Protein AF-A0A3S4W1D0-F1 (afdb_monomer)

Organism: NCBI:txid758

Sequence (73 aa):
MLKESLIANNSIKLNQTASDWKAAIKIGTDLLEASGAIEPRYYDTIISNIEKWGLTLFLHQVLPCLMPVRRKG

Mean predicted aligned error: 9.97 Å

InterPro domains:
  IPR002178 PTS EIIA type-2 domain [PF00359] (6-55)
  IPR016152 Phosphotransferase/anion transporter [G3DSA:3.40.930.10] (1-63)
  IPR016152 Phosphotransferase/anion transporter [SSF55804] (4-59)

Foldseek 3Di:
DVVVVCVVLQQDDPPDDAPDPLRVLCVNVVSCVVSVNDDPCVSVVVVVCCVVPNPVVCCVPVPPPPDDPPPDD

pLDDT: mean 78.14, std 18.19, range [41.94, 96.19]

Secondary structure (DSSP, 8-state):
-HHHHHHHTT----S---SSHHHHHHHHHHHHHHTTSS-TTHHHHHHHHHHHH-HHHHHHHH-TTS-------

Radius of gyration: 14.89 Å; Cα contacts (8 Å, |Δi|>4): 33; chains: 1; bounding box: 44×23×36 Å

Structure (mmCIF, N/CA/C/O backbone):
data_AF-A0A3S4W1D0-F1
#
_entry.id   AF-A0A3S4W1D0-F1
#
loop_
_atom_site.group_PDB
_atom_site.id
_atom_site.type_symbol
_atom_site.label_atom_id
_atom_site.label_alt_id
_atom_site.label_comp_id
_atom_site.label_asym_id
_atom_site.label_entity_id
_atom_site.label_seq_id
_atom_site.pdbx_PDB_ins_code
_atom_site.Cartn_x
_atom_site.Cartn_y
_atom_site.Cartn_z
_atom_site.occupa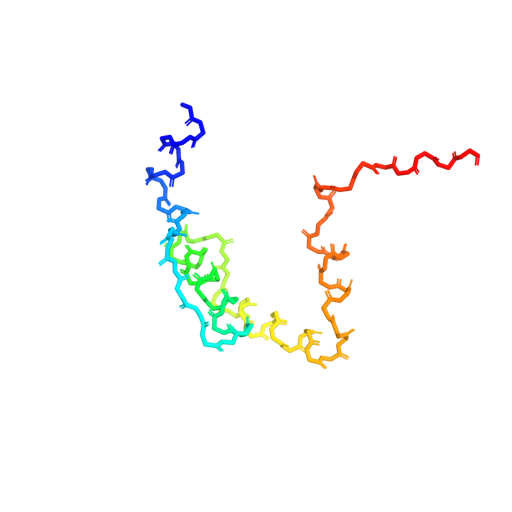ncy
_atom_site.B_iso_or_equiv
_atom_site.auth_seq_id
_atom_site.auth_comp_id
_atom_site.auth_asym_id
_atom_site.auth_atom_id
_atom_site.pdbx_PDB_model_num
ATOM 1 N N . MET A 1 1 ? -2.920 -0.763 25.705 1.00 70.69 1 MET A N 1
ATOM 2 C CA . MET A 1 1 ? -1.894 -1.685 25.172 1.00 70.69 1 MET A CA 1
ATOM 3 C C . MET A 1 1 ? -1.781 -1.531 23.661 1.00 70.69 1 MET A C 1
ATOM 5 O O . MET A 1 1 ? -2.653 -0.944 23.030 1.00 70.69 1 MET A O 1
ATOM 9 N N . LEU A 1 2 ? -0.702 -2.059 23.074 1.00 77.50 2 LEU A N 1
ATOM 10 C CA . LEU A 1 2 ? -0.429 -1.998 21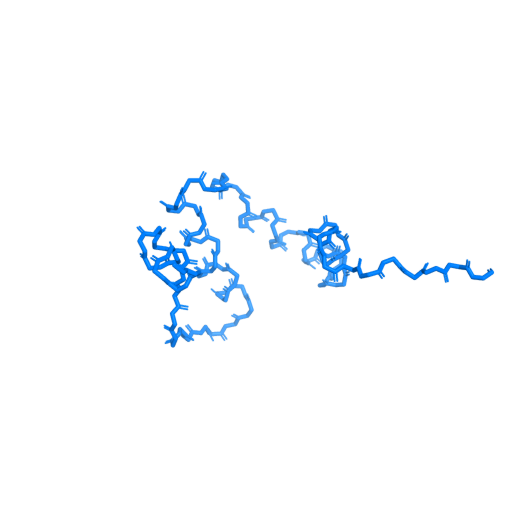.634 1.00 77.50 2 LEU A CA 1
ATOM 11 C C . LEU A 1 2 ? -1.592 -2.554 20.794 1.00 77.50 2 LEU A C 1
ATOM 13 O O . LEU A 1 2 ? -2.019 -1.901 19.850 1.00 77.50 2 LEU A O 1
ATOM 17 N N . LYS A 1 3 ? -2.164 -3.702 21.182 1.00 80.88 3 LYS A N 1
ATOM 18 C CA . LYS A 1 3 ? -3.300 -4.323 20.484 1.00 80.88 3 LYS A CA 1
ATOM 19 C C . LYS A 1 3 ? -4.503 -3.382 20.357 1.00 80.88 3 LYS A C 1
ATOM 21 O O . LYS A 1 3 ? -5.018 -3.224 19.256 1.00 80.88 3 LYS A O 1
ATOM 26 N N . GLU A 1 4 ? -4.939 -2.749 21.448 1.00 84.94 4 GLU A N 1
ATOM 27 C CA . GLU A 1 4 ? -6.084 -1.828 21.391 1.00 84.94 4 GLU A CA 1
ATOM 28 C C . GLU A 1 4 ? -5.783 -0.594 20.536 1.00 84.94 4 GLU A C 1
ATOM 30 O O . GLU A 1 4 ? -6.653 -0.156 19.794 1.00 84.94 4 GLU A O 1
ATOM 35 N N . SER A 1 5 ? -4.552 -0.070 20.581 1.00 79.25 5 SER A N 1
ATOM 36 C CA . SER A 1 5 ? -4.137 1.057 19.732 1.00 79.25 5 SER A CA 1
ATOM 37 C C . SER A 1 5 ? -4.186 0.699 18.243 1.00 79.25 5 SER A C 1
ATOM 39 O O . SER A 1 5 ? -4.658 1.483 17.424 1.00 79.25 5 SER A O 1
ATOM 41 N N . LEU A 1 6 ? -3.754 -0.510 17.885 1.00 78.50 6 LEU A N 1
ATOM 42 C CA . LEU A 1 6 ? -3.766 -0.982 16.500 1.00 78.50 6 LEU A CA 1
ATOM 43 C C . LEU A 1 6 ? -5.191 -1.184 15.970 1.00 78.50 6 LEU A C 1
ATOM 45 O O . LEU A 1 6 ? -5.478 -0.870 14.817 1.00 78.50 6 LEU A O 1
ATOM 49 N N . ILE A 1 7 ? -6.092 -1.672 16.828 1.00 78.94 7 ILE A N 1
ATOM 50 C CA . ILE A 1 7 ? -7.512 -1.830 16.498 1.00 78.94 7 ILE A CA 1
ATOM 51 C C . ILE A 1 7 ? -8.190 -0.460 16.384 1.00 78.94 7 ILE A C 1
ATOM 53 O O . ILE A 1 7 ? -8.858 -0.201 15.391 1.00 78.94 7 ILE A O 1
ATOM 57 N N . ALA A 1 8 ? -7.994 0.434 17.357 1.00 79.50 8 ALA A N 1
ATOM 58 C CA . ALA A 1 8 ? -8.647 1.745 17.392 1.00 79.50 8 ALA A CA 1
ATOM 59 C C . ALA A 1 8 ? -8.259 2.648 16.211 1.00 79.50 8 ALA A C 1
ATOM 61 O O . ALA A 1 8 ? -9.065 3.461 15.773 1.00 79.50 8 ALA A O 1
ATOM 62 N N . ASN A 1 9 ? -7.041 2.490 15.686 1.00 77.31 9 ASN A N 1
ATOM 63 C CA . ASN A 1 9 ? -6.539 3.277 14.560 1.00 77.31 9 ASN A CA 1
ATOM 64 C C . ASN A 1 9 ? -6.707 2.579 13.202 1.00 77.31 9 ASN A C 1
ATOM 66 O O . ASN A 1 9 ? -6.153 3.056 12.214 1.00 77.31 9 ASN A O 1
ATOM 70 N N . ASN A 1 10 ? -7.423 1.445 13.144 1.00 77.88 10 ASN A N 1
ATOM 71 C CA . ASN A 1 10 ? -7.586 0.635 11.933 1.00 77.88 10 ASN A CA 1
ATOM 72 C C . ASN A 1 10 ? -6.257 0.398 11.198 1.00 77.88 10 ASN A C 1
ATOM 74 O O . ASN A 1 10 ? -6.203 0.437 9.975 1.00 77.88 10 ASN A O 1
ATOM 78 N N . SER A 1 11 ? -5.165 0.179 11.934 1.00 75.25 11 SER A N 1
ATOM 79 C CA . SER A 1 11 ? -3.814 0.138 11.365 1.00 75.25 11 SER A CA 1
ATOM 80 C C . SER A 1 11 ? -3.313 -1.282 11.093 1.00 75.25 11 SER A C 1
ATOM 82 O O . SER A 1 11 ? -2.143 -1.470 10.767 1.00 75.25 11 SER A O 1
ATOM 84 N N . ILE A 1 12 ? -4.192 -2.294 11.185 1.00 83.38 12 ILE A N 1
ATOM 85 C CA . ILE A 1 12 ? -3.889 -3.700 10.870 1.00 83.38 12 ILE A CA 1
ATOM 86 C C . ILE A 1 12 ? -5.023 -4.360 10.073 1.00 83.38 12 ILE A C 1
ATOM 88 O O . ILE A 1 12 ? -6.194 -4.234 10.420 1.00 83.38 12 ILE A O 1
ATOM 92 N N . LYS A 1 13 ? -4.654 -5.159 9.060 1.00 85.44 13 LYS A N 1
ATOM 93 C CA . LYS A 1 13 ? -5.523 -6.150 8.403 1.00 85.44 13 LYS A CA 1
ATOM 94 C C . LYS A 1 13 ? -4.943 -7.556 8.591 1.00 85.44 13 LYS A C 1
ATOM 96 O O . LYS A 1 13 ? -3.789 -7.795 8.249 1.00 85.44 13 LYS A O 1
ATOM 101 N N . LEU A 1 14 ? -5.739 -8.484 9.123 1.00 87.12 14 LEU A N 1
ATOM 102 C CA . LEU A 1 14 ? -5.357 -9.890 9.324 1.00 87.12 14 LEU A CA 1
ATOM 103 C C . LEU A 1 14 ? -6.004 -10.793 8.268 1.00 87.12 14 LEU A C 1
ATOM 105 O O . LEU A 1 14 ? -7.007 -10.414 7.664 1.00 87.12 14 LEU A O 1
ATOM 109 N N . ASN A 1 15 ? -5.442 -11.989 8.066 1.00 89.44 15 ASN A N 1
ATOM 110 C CA . ASN A 1 15 ? -5.967 -13.021 7.159 1.00 89.44 15 ASN A CA 1
ATOM 111 C C . ASN A 1 15 ? -6.236 -12.521 5.729 1.00 89.44 15 ASN A C 1
ATOM 113 O O . ASN A 1 15 ? -7.237 -12.877 5.115 1.00 89.44 15 ASN A O 1
ATOM 117 N N . GLN A 1 16 ? -5.359 -11.662 5.210 1.00 93.00 16 GLN A N 1
ATOM 118 C CA . GLN A 1 16 ? -5.458 -11.176 3.837 1.00 93.00 16 GLN A CA 1
ATOM 119 C C . GLN A 1 16 ? -4.775 -12.149 2.878 1.00 93.00 16 GLN A C 1
ATOM 121 O O . GLN A 1 16 ? -3.733 -12.723 3.196 1.00 93.00 16 GLN A O 1
ATOM 126 N N . THR A 1 17 ? -5.344 -12.301 1.687 1.00 94.31 17 THR A N 1
ATOM 127 C CA . THR A 1 17 ? -4.743 -13.060 0.590 1.00 94.31 17 THR A CA 1
ATOM 128 C C . THR A 1 17 ? -4.353 -12.094 -0.517 1.00 94.31 17 THR A C 1
ATOM 130 O O . THR A 1 17 ? -5.122 -11.203 -0.866 1.00 94.31 17 THR A O 1
ATOM 133 N N . ALA A 1 18 ? -3.159 -12.281 -1.068 1.00 95.81 18 ALA A N 1
ATOM 134 C CA . ALA A 1 18 ? -2.666 -11.536 -2.213 1.00 95.81 18 ALA A CA 1
ATOM 135 C C . ALA A 1 18 ? -2.302 -12.522 -3.326 1.00 95.81 18 ALA A C 1
ATOM 137 O O . ALA A 1 18 ? -1.703 -13.563 -3.057 1.00 95.81 18 ALA A O 1
ATOM 138 N N . SER A 1 19 ? -2.670 -12.196 -4.563 1.00 96.06 19 SER A N 1
ATOM 139 C CA . SER A 1 19 ? -2.340 -12.999 -5.747 1.00 96.06 19 SER A CA 1
ATOM 140 C C . SER A 1 19 ? -0.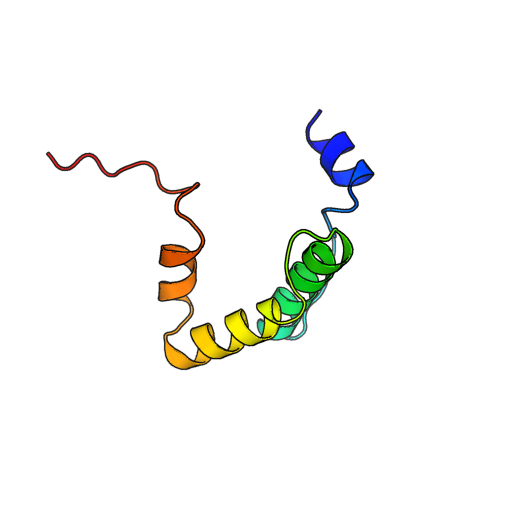857 -12.931 -6.108 1.00 96.06 19 SER A C 1
ATOM 142 O O . SER A 1 19 ? -0.311 -13.868 -6.681 1.00 96.06 19 SER A O 1
ATOM 144 N N . ASP A 1 20 ? -0.211 -11.815 -5.775 1.00 94.50 20 ASP A N 1
ATOM 145 C CA . ASP A 1 20 ? 1.191 -11.542 -6.042 1.00 94.50 20 ASP A CA 1
ATOM 146 C C . ASP A 1 20 ? 1.751 -10.522 -5.034 1.00 94.50 20 ASP A C 1
ATOM 148 O O . ASP A 1 20 ? 1.057 -10.017 -4.143 1.00 94.50 20 ASP A O 1
ATOM 152 N N . TRP A 1 21 ? 3.040 -10.218 -5.170 1.00 93.31 21 TRP A N 1
ATOM 153 C CA . TRP A 1 21 ? 3.737 -9.293 -4.282 1.00 93.31 21 TRP A CA 1
ATOM 154 C C . TRP A 1 21 ? 3.253 -7.839 -4.417 1.00 93.31 21 TRP A C 1
ATOM 156 O O . TRP A 1 21 ? 3.290 -7.106 -3.430 1.00 93.31 21 TRP A O 1
ATOM 166 N N . LYS A 1 22 ? 2.762 -7.412 -5.589 1.00 94.44 22 LYS A N 1
ATOM 167 C CA . LYS A 1 22 ? 2.234 -6.053 -5.787 1.00 94.44 22 LYS A CA 1
ATOM 168 C C . LYS A 1 22 ? 0.897 -5.894 -5.073 1.00 94.44 22 LYS A C 1
ATOM 170 O O . LYS A 1 22 ? 0.698 -4.910 -4.368 1.00 94.44 22 LYS A O 1
ATOM 175 N N . ALA A 1 23 ? 0.024 -6.894 -5.179 1.00 96.19 23 ALA A N 1
ATOM 176 C CA . ALA A 1 23 ? -1.239 -6.955 -4.455 1.00 96.19 23 ALA A CA 1
ATOM 177 C C . ALA A 1 23 ? -1.015 -6.931 -2.934 1.00 96.19 23 ALA A C 1
ATOM 179 O O . ALA A 1 23 ? -1.716 -6.213 -2.222 1.00 96.19 23 ALA A O 1
ATOM 180 N N . ALA A 1 24 ? 0.002 -7.640 -2.431 1.00 93.44 24 ALA A N 1
ATOM 181 C CA . ALA A 1 24 ? 0.364 -7.598 -1.013 1.00 93.44 24 ALA A CA 1
ATOM 182 C C . ALA A 1 24 ? 0.794 -6.190 -0.565 1.00 93.44 24 ALA A C 1
ATOM 184 O O . ALA A 1 24 ? 0.338 -5.706 0.473 1.00 93.44 24 ALA A O 1
ATOM 185 N N . ILE A 1 25 ? 1.622 -5.507 -1.365 1.00 93.31 25 ILE A N 1
ATOM 186 C CA . ILE A 1 25 ? 2.029 -4.121 -1.094 1.00 93.31 25 ILE A CA 1
ATOM 187 C C . ILE A 1 25 ? 0.816 -3.189 -1.138 1.00 93.31 25 ILE A C 1
ATOM 189 O O . ILE A 1 25 ? 0.665 -2.387 -0.222 1.00 93.31 25 ILE A O 1
ATOM 193 N N . LYS A 1 26 ? -0.079 -3.334 -2.126 1.00 95.12 26 LYS A N 1
ATOM 194 C CA . LYS A 1 26 ? -1.294 -2.516 -2.253 1.00 95.12 26 LYS A CA 1
ATOM 195 C C . LYS A 1 26 ? -2.190 -2.637 -1.022 1.00 95.12 26 LYS A C 1
ATOM 197 O O . LYS A 1 26 ? -2.630 -1.631 -0.486 1.00 95.12 26 LYS A O 1
ATOM 202 N N . ILE A 1 27 ? -2.403 -3.852 -0.508 1.00 94.62 27 ILE A N 1
ATOM 203 C CA . ILE A 1 27 ? -3.189 -4.076 0.719 1.00 94.62 27 ILE A CA 1
ATOM 204 C C . ILE A 1 27 ? -2.611 -3.288 1.903 1.00 94.62 27 ILE A C 1
ATOM 206 O O . ILE A 1 27 ? -3.372 -2.701 2.678 1.00 94.62 27 ILE A O 1
ATOM 210 N N . GLY A 1 28 ? -1.281 -3.278 2.041 1.00 91.75 28 GLY A N 1
ATOM 211 C CA . GLY A 1 28 ? -0.579 -2.533 3.083 1.00 91.75 28 GLY A CA 1
ATOM 212 C C . GLY A 1 28 ? -0.630 -1.021 2.874 1.00 91.75 28 GLY A C 1
ATOM 213 O O . GLY A 1 28 ? -0.945 -0.290 3.808 1.00 91.75 28 GLY A O 1
ATOM 214 N N . THR A 1 29 ? -0.368 -0.533 1.660 1.00 93.62 29 THR A N 1
ATOM 215 C CA . THR A 1 29 ? -0.400 0.907 1.370 1.00 93.62 29 THR A CA 1
ATOM 216 C C . THR A 1 29 ? -1.807 1.476 1.476 1.00 93.62 29 THR A C 1
ATOM 218 O O . THR A 1 29 ? -1.960 2.558 2.018 1.00 93.62 29 THR A O 1
ATOM 221 N N . ASP A 1 30 ? -2.844 0.735 1.088 1.00 94.12 30 ASP A N 1
ATOM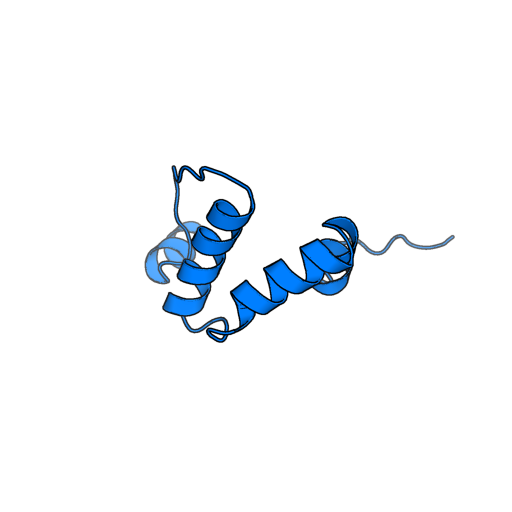 222 C CA . ASP A 1 30 ? -4.237 1.202 1.177 1.00 94.12 30 ASP A CA 1
ATOM 223 C C . ASP A 1 30 ? -4.677 1.387 2.625 1.00 94.12 30 ASP A C 1
ATOM 225 O O . ASP A 1 30 ? -5.444 2.289 2.949 1.00 94.12 30 ASP A O 1
ATOM 229 N N . LEU A 1 31 ? -4.174 0.531 3.515 1.00 91.88 31 LEU A N 1
ATOM 230 C CA . LEU A 1 31 ? -4.394 0.657 4.949 1.00 91.88 31 LEU A CA 1
ATOM 231 C C . LEU A 1 31 ? -3.742 1.925 5.514 1.00 91.88 31 LEU A C 1
ATOM 233 O O . LEU A 1 31 ? -4.339 2.615 6.337 1.00 91.88 31 LEU A O 1
ATOM 237 N N . LEU A 1 32 ? -2.520 2.222 5.072 1.00 87.81 32 LEU A N 1
ATOM 238 C CA . LEU A 1 32 ? -1.756 3.389 5.510 1.00 87.81 32 LEU A CA 1
ATOM 239 C C . LEU A 1 32 ? -2.279 4.695 4.896 1.00 87.81 32 LEU A C 1
ATOM 241 O O . LEU A 1 32 ? -2.257 5.734 5.547 1.00 87.81 32 LEU A O 1
ATOM 245 N N . GLU A 1 33 ? -2.759 4.655 3.658 1.00 91.56 33 GLU A N 1
ATOM 246 C CA . GLU A 1 33 ? -3.390 5.796 2.998 1.00 91.56 33 GLU A CA 1
ATOM 247 C C . GLU A 1 33 ? -4.722 6.126 3.679 1.00 91.56 33 GLU A C 1
ATOM 249 O O . GLU A 1 33 ? -4.966 7.278 4.031 1.00 91.56 33 GLU A O 1
ATOM 254 N N . ALA A 1 34 ? -5.543 5.110 3.974 1.00 89.94 34 ALA A N 1
ATOM 255 C CA . ALA A 1 34 ? -6.812 5.286 4.681 1.00 89.94 34 ALA A CA 1
ATOM 256 C C . ALA A 1 34 ? -6.646 5.860 6.100 1.00 89.94 34 ALA A C 1
ATOM 258 O O . ALA A 1 34 ? -7.553 6.528 6.595 1.00 89.94 34 ALA A O 1
ATOM 259 N N . SER A 1 35 ? -5.505 5.621 6.757 1.00 87.75 35 SER A N 1
ATOM 260 C CA . SER A 1 35 ? -5.186 6.224 8.058 1.00 87.75 35 SER A CA 1
ATOM 261 C C . SER A 1 35 ? -4.569 7.625 7.955 1.00 87.75 35 SER A C 1
ATOM 263 O O . SER A 1 35 ? -4.349 8.268 8.981 1.00 87.75 35 SER A O 1
ATOM 265 N N . GLY A 1 36 ? -4.293 8.114 6.740 1.00 87.12 36 GLY A N 1
ATOM 266 C CA . GLY A 1 36 ? -3.633 9.397 6.491 1.00 87.12 36 GLY A CA 1
ATOM 267 C C . GLY A 1 36 ? -2.124 9.389 6.753 1.00 87.12 36 GLY A C 1
ATOM 268 O O . GLY A 1 36 ? -1.513 10.452 6.822 1.00 87.12 36 GLY A O 1
ATOM 269 N N . ALA A 1 37 ? -1.508 8.213 6.914 1.00 86.50 37 ALA A N 1
ATOM 270 C CA . ALA A 1 37 ? -0.086 8.086 7.228 1.00 86.50 37 ALA A CA 1
AT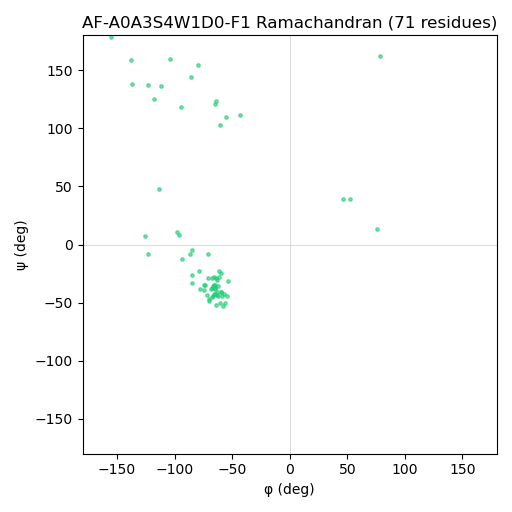OM 271 C C . ALA A 1 37 ? 0.833 8.280 6.008 1.00 86.50 37 ALA A C 1
ATOM 273 O O . ALA A 1 37 ? 2.013 8.589 6.179 1.00 86.50 37 ALA A O 1
ATOM 274 N N . ILE A 1 38 ? 0.319 8.080 4.790 1.00 89.25 38 ILE A N 1
ATOM 275 C CA . ILE A 1 38 ? 1.069 8.215 3.532 1.00 89.25 38 ILE A CA 1
ATOM 276 C C . ILE A 1 38 ? 0.240 8.936 2.463 1.00 89.25 38 ILE A C 1
ATOM 278 O O . ILE A 1 38 ? -0.986 8.958 2.518 1.00 89.25 38 ILE A O 1
ATOM 282 N N . GLU A 1 39 ? 0.919 9.499 1.462 1.00 93.12 39 GLU A N 1
ATOM 283 C CA . GLU A 1 39 ? 0.273 10.096 0.288 1.00 93.12 39 GLU A CA 1
ATOM 284 C C . GLU A 1 39 ? -0.158 9.030 -0.744 1.00 93.12 39 GLU A C 1
ATOM 286 O O . GLU A 1 39 ? 0.524 8.007 -0.867 1.00 93.12 39 GLU A O 1
ATOM 291 N N . PRO A 1 40 ? -1.180 9.294 -1.587 1.00 93.75 40 PRO A N 1
ATOM 292 C CA . PRO A 1 40 ? -1.659 8.339 -2.599 1.00 93.75 40 PRO A CA 1
ATOM 293 C C . PRO A 1 40 ? -0.566 7.810 -3.544 1.00 93.75 40 PRO A C 1
ATOM 295 O O . PRO A 1 40 ? -0.583 6.659 -3.973 1.00 93.75 40 PRO A O 1
ATOM 298 N N . ARG A 1 41 ? 0.456 8.631 -3.836 1.00 93.88 41 ARG A N 1
ATOM 299 C CA . ARG A 1 41 ? 1.566 8.276 -4.744 1.00 93.88 41 ARG A CA 1
ATOM 300 C C . ARG A 1 41 ? 2.542 7.233 -4.182 1.00 93.88 41 ARG A C 1
ATOM 302 O O . ARG A 1 41 ? 3.477 6.819 -4.873 1.00 93.88 41 ARG A O 1
ATOM 309 N N . TYR A 1 42 ? 2.412 6.875 -2.907 1.00 92.12 42 TYR A N 1
ATOM 310 C CA . TYR A 1 42 ? 3.405 6.069 -2.201 1.00 92.12 42 TYR A CA 1
ATOM 311 C C . TYR A 1 42 ? 3.465 4.633 -2.736 1.00 92.12 42 TYR A C 1
ATOM 313 O O . TYR A 1 42 ? 4.558 4.098 -2.908 1.00 92.12 42 TYR A O 1
ATOM 321 N N . TYR A 1 43 ? 2.317 4.041 -3.088 1.00 94.75 43 TYR A N 1
ATOM 322 C CA . TYR A 1 43 ? 2.261 2.723 -3.730 1.00 94.75 43 TYR A CA 1
ATOM 323 C C . TYR A 1 43 ? 3.062 2.696 -5.039 1.00 94.75 43 TYR A C 1
ATOM 325 O O . TYR A 1 43 ? 3.979 1.886 -5.183 1.00 94.75 43 TYR A O 1
ATOM 333 N N . ASP A 1 44 ? 2.791 3.629 -5.953 1.00 93.81 44 ASP A N 1
ATOM 334 C CA . ASP A 1 44 ? 3.473 3.695 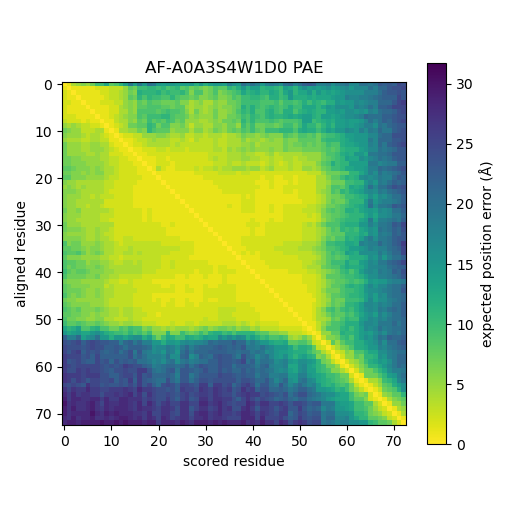-7.253 1.00 93.81 44 ASP A CA 1
ATOM 335 C C . ASP A 1 44 ? 4.980 3.936 -7.093 1.00 93.81 44 ASP A C 1
ATOM 337 O O . ASP A 1 44 ? 5.808 3.370 -7.816 1.00 93.81 44 ASP A O 1
ATOM 341 N N . THR A 1 45 ? 5.359 4.730 -6.088 1.00 92.06 45 THR A N 1
ATOM 342 C CA . THR A 1 45 ? 6.763 4.960 -5.729 1.00 92.06 45 THR A CA 1
ATOM 343 C C . THR A 1 45 ? 7.429 3.672 -5.239 1.00 92.06 45 THR A C 1
ATOM 345 O O . THR A 1 45 ? 8.583 3.412 -5.580 1.00 92.06 45 THR A O 1
ATOM 348 N N . ILE A 1 46 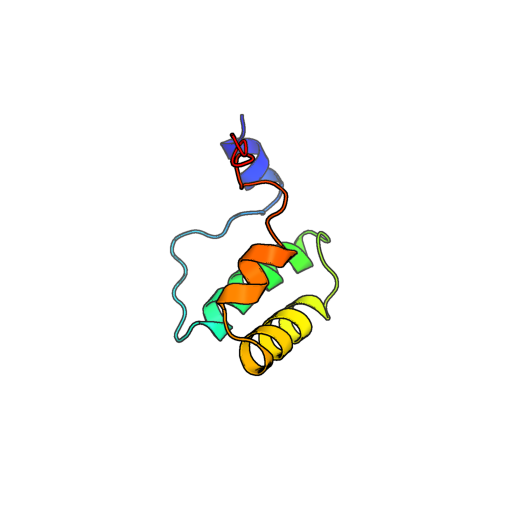? 6.718 2.836 -4.474 1.00 89.81 46 ILE A N 1
ATOM 349 C CA . ILE A 1 46 ? 7.220 1.524 -4.054 1.00 89.81 46 ILE A CA 1
ATOM 350 C C . ILE A 1 46 ? 7.425 0.598 -5.247 1.00 89.81 46 ILE A C 1
ATOM 352 O O . ILE A 1 46 ? 8.517 0.057 -5.424 1.00 89.81 46 ILE A O 1
ATOM 356 N N . ILE A 1 47 ? 6.403 0.439 -6.085 1.00 93.38 47 ILE A N 1
ATOM 357 C CA . ILE A 1 47 ? 6.465 -0.479 -7.224 1.00 93.38 47 ILE A CA 1
ATOM 358 C C . ILE A 1 47 ? 7.589 -0.083 -8.183 1.00 93.38 47 ILE A C 1
ATOM 360 O O . ILE A 1 47 ? 8.448 -0.911 -8.484 1.00 93.38 47 ILE A O 1
ATOM 364 N N . SER A 1 48 ? 7.646 1.190 -8.582 1.00 91.38 48 SER A N 1
ATOM 365 C CA . SER A 1 48 ? 8.659 1.690 -9.521 1.00 91.38 48 SER A CA 1
ATOM 366 C C . SER A 1 48 ? 10.091 1.498 -9.014 1.00 91.38 48 SER A C 1
ATOM 368 O O . SER A 1 48 ? 10.978 1.103 -9.770 1.00 91.38 48 SER A O 1
ATOM 370 N N . ASN A 1 49 ? 10.335 1.725 -7.724 1.00 87.12 49 ASN A N 1
ATOM 371 C CA . ASN A 1 49 ? 11.659 1.547 -7.141 1.00 87.12 49 ASN A CA 1
ATOM 372 C C . ASN A 1 49 ? 12.032 0.056 -6.983 1.00 87.12 49 ASN A C 1
ATOM 374 O O . ASN A 1 49 ? 13.199 -0.279 -7.187 1.00 87.12 49 ASN A O 1
ATOM 378 N N . ILE A 1 50 ? 11.085 -0.845 -6.673 1.00 88.50 50 ILE A N 1
ATOM 379 C CA . ILE A 1 50 ? 11.348 -2.299 -6.614 1.00 88.50 50 ILE A CA 1
ATOM 380 C C . ILE A 1 50 ? 11.675 -2.824 -8.010 1.00 88.50 50 ILE A C 1
ATOM 382 O O . ILE A 1 50 ? 12.626 -3.582 -8.168 1.00 88.50 50 ILE A O 1
ATOM 386 N N . GLU A 1 51 ? 10.920 -2.412 -9.025 1.00 89.12 51 GLU A N 1
ATOM 387 C CA . GLU A 1 51 ? 11.164 -2.823 -10.410 1.00 89.12 51 GLU A CA 1
ATOM 388 C C . GLU A 1 51 ? 12.505 -2.302 -10.937 1.00 89.12 51 GLU A C 1
ATOM 390 O O . GLU A 1 51 ? 13.190 -3.001 -11.681 1.00 89.12 51 GLU A O 1
ATOM 395 N N . LYS A 1 52 ? 12.913 -1.098 -10.516 1.00 85.81 52 LYS A N 1
ATOM 396 C CA . LYS A 1 52 ? 14.174 -0.478 -10.934 1.00 85.81 52 LYS A CA 1
ATOM 397 C C . LYS A 1 52 ? 15.407 -1.043 -10.222 1.00 85.81 52 LYS A C 1
ATOM 399 O O . LYS A 1 52 ? 16.459 -1.155 -10.846 1.00 85.81 52 LYS A O 1
ATOM 404 N N . TRP A 1 53 ? 15.306 -1.350 -8.928 1.00 82.50 53 TRP A N 1
ATOM 405 C CA . TRP A 1 53 ? 16.471 -1.639 -8.076 1.00 82.50 53 TRP A CA 1
ATOM 406 C C . TRP A 1 53 ? 16.443 -3.005 -7.380 1.00 82.50 53 TRP A C 1
ATOM 408 O O . TRP A 1 53 ? 17.435 -3.399 -6.767 1.00 82.50 53 TRP A O 1
ATOM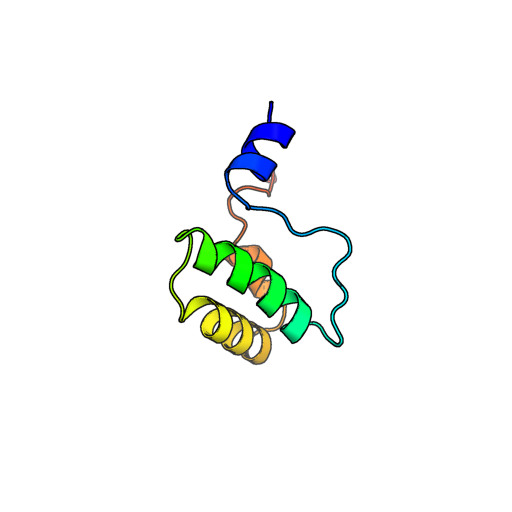 418 N N . GLY A 1 54 ? 15.333 -3.736 -7.461 1.00 74.38 54 GLY A N 1
ATOM 419 C CA . GLY A 1 54 ? 15.100 -4.954 -6.691 1.00 74.38 54 GLY A CA 1
ATOM 420 C C . GLY A 1 54 ? 14.699 -4.685 -5.233 1.00 74.38 54 GLY A C 1
ATOM 421 O O . GLY A 1 54 ? 14.905 -3.606 -4.674 1.00 74.38 54 GLY A O 1
ATOM 422 N N . LEU A 1 55 ? 14.121 -5.707 -4.589 1.00 63.47 55 LEU A N 1
ATOM 423 C CA . LEU A 1 55 ? 13.563 -5.636 -3.227 1.00 63.47 55 LEU A CA 1
ATOM 424 C C . LEU A 1 55 ? 14.606 -5.251 -2.153 1.00 63.47 55 LEU A C 1
ATOM 426 O O . LEU A 1 55 ? 14.267 -4.713 -1.100 1.00 63.47 55 LEU A O 1
ATOM 430 N N . THR A 1 56 ? 15.885 -5.511 -2.427 1.00 58.94 56 THR A N 1
ATOM 431 C CA . THR A 1 56 ? 17.018 -5.343 -1.508 1.00 58.94 56 THR A CA 1
ATOM 432 C C . THR A 1 56 ? 17.289 -3.887 -1.122 1.00 58.94 56 THR A C 1
ATOM 434 O O . THR A 1 56 ? 17.783 -3.641 -0.024 1.00 58.94 56 THR A O 1
ATOM 437 N N . LEU A 1 57 ? 16.947 -2.912 -1.973 1.00 50.47 57 LEU A N 1
ATOM 438 C CA . LEU A 1 57 ? 17.187 -1.491 -1.683 1.00 50.47 57 LEU A CA 1
ATOM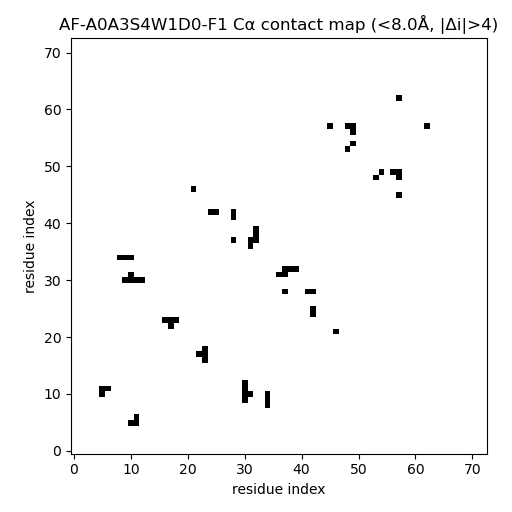 439 C C . LEU A 1 57 ? 16.069 -0.841 -0.849 1.00 50.47 57 LEU A C 1
ATOM 441 O O . LEU A 1 57 ? 16.336 0.093 -0.092 1.00 50.47 57 LEU A O 1
ATOM 445 N N . PHE A 1 58 ? 14.838 -1.360 -0.918 1.00 52.34 58 PHE A N 1
ATOM 446 C CA . PHE A 1 58 ? 13.706 -0.818 -0.155 1.00 52.34 58 PHE A CA 1
ATOM 447 C C . PHE A 1 58 ? 13.870 -0.974 1.350 1.00 52.34 58 PHE A C 1
ATOM 449 O O . PHE A 1 58 ? 13.623 -0.036 2.106 1.00 52.34 58 PHE A O 1
ATOM 456 N N . LEU A 1 59 ? 14.342 -2.143 1.782 1.00 51.09 59 LEU A N 1
ATOM 457 C CA . LEU A 1 59 ? 14.611 -2.405 3.194 1.00 51.09 59 LEU A CA 1
ATOM 458 C C . LEU A 1 59 ? 15.726 -1.503 3.736 1.00 51.09 59 LEU A C 1
ATOM 460 O O . LEU A 1 59 ? 15.709 -1.161 4.909 1.00 51.09 59 LEU A O 1
ATOM 464 N N . HIS A 1 60 ? 16.679 -1.074 2.907 1.00 47.38 60 HIS A N 1
ATOM 465 C CA . HIS A 1 60 ? 17.751 -0.192 3.365 1.00 47.38 60 HIS A CA 1
ATOM 466 C C . HIS A 1 60 ? 17.279 1.258 3.578 1.00 47.38 60 HIS A C 1
ATOM 468 O O . HIS A 1 60 ? 17.685 1.892 4.547 1.00 47.38 60 HIS A O 1
ATOM 474 N N . GLN A 1 61 ? 16.406 1.769 2.704 1.00 48.28 61 GLN A N 1
ATOM 475 C CA . GLN A 1 61 ? 15.939 3.164 2.738 1.00 48.28 61 GLN A CA 1
ATOM 476 C C . GLN A 1 61 ? 14.747 3.383 3.688 1.00 48.28 61 GLN A C 1
ATOM 478 O O . GLN A 1 61 ? 14.640 4.439 4.304 1.00 48.28 61 GLN A O 1
ATOM 483 N N . VAL A 1 62 ? 13.854 2.395 3.837 1.00 49.28 62 VAL A N 1
ATOM 484 C CA . VAL A 1 62 ? 12.617 2.528 4.640 1.00 49.28 62 VAL A CA 1
ATOM 485 C C . VAL A 1 62 ? 12.797 2.033 6.083 1.00 49.28 62 VAL A C 1
ATOM 487 O O . VAL A 1 62 ? 11.984 2.335 6.954 1.00 49.28 62 VAL A O 1
ATOM 490 N N . LEU A 1 63 ? 13.896 1.331 6.384 1.00 47.22 63 LEU A N 1
ATOM 491 C CA . LEU A 1 63 ? 14.135 0.703 7.685 1.00 47.22 63 LEU A CA 1
ATOM 492 C C . LEU A 1 63 ? 15.306 1.282 8.523 1.00 47.22 63 LEU A C 1
ATOM 494 O O . LEU A 1 63 ? 16.069 0.498 9.093 1.00 47.22 63 LEU A O 1
ATOM 498 N N . PRO A 1 64 ? 15.464 2.611 8.715 1.00 46.97 64 PRO A N 1
ATOM 499 C CA . PRO A 1 64 ? 16.391 3.116 9.736 1.00 46.97 64 PRO A CA 1
ATOM 500 C C . PRO A 1 64 ? 16.017 2.670 11.163 1.00 46.97 64 PRO A C 1
ATOM 502 O O . PRO A 1 64 ? 16.874 2.631 12.040 1.00 46.97 64 PRO A O 1
ATOM 505 N N . CYS A 1 65 ? 14.749 2.314 11.412 1.00 42.44 65 CYS A N 1
ATOM 506 C CA . CYS A 1 65 ? 14.239 2.009 12.754 1.00 42.44 65 CYS A CA 1
ATOM 507 C C . CYS A 1 65 ? 14.419 0.555 13.237 1.00 42.44 65 CYS A C 1
ATOM 509 O O . CYS A 1 65 ? 14.138 0.301 14.405 1.00 42.44 65 CYS A O 1
ATOM 511 N N . LEU A 1 66 ? 14.858 -0.405 12.406 1.00 42.81 66 LEU A N 1
ATOM 512 C CA . LEU A 1 66 ? 14.928 -1.831 12.806 1.00 42.81 66 LEU A CA 1
ATOM 513 C C . LEU A 1 66 ? 16.298 -2.503 12.620 1.00 42.81 66 LEU A C 1
ATOM 515 O O . LEU A 1 66 ? 16.413 -3.705 12.851 1.00 42.81 66 LEU A O 1
ATOM 519 N N . MET A 1 67 ? 17.356 -1.771 12.263 1.00 41.94 67 MET A N 1
ATOM 520 C CA . MET A 1 67 ? 18.710 -2.331 12.332 1.00 41.94 67 MET A CA 1
ATOM 521 C C . MET A 1 67 ? 19.375 -1.966 13.666 1.00 41.94 67 MET A C 1
ATOM 523 O O . MET A 1 67 ? 19.614 -0.782 13.909 1.00 41.94 67 MET A O 1
ATOM 527 N N . PRO A 1 68 ? 19.750 -2.938 14.524 1.00 45.75 68 PRO A N 1
ATOM 528 C CA . PRO A 1 68 ? 20.725 -2.655 15.559 1.00 45.75 68 PRO A CA 1
ATOM 529 C C . PRO A 1 68 ? 22.035 -2.316 14.847 1.00 45.75 68 PRO A C 1
ATOM 531 O O . PRO A 1 68 ? 22.529 -3.084 14.019 1.00 45.75 68 PRO A O 1
ATOM 534 N N . VAL A 1 69 ? 22.566 -1.132 15.148 1.00 56.25 69 VAL A N 1
ATOM 535 C CA . VAL A 1 69 ? 23.882 -0.662 14.714 1.00 56.25 69 VAL A CA 1
ATOM 536 C C . VAL A 1 69 ? 24.878 -1.813 14.866 1.00 56.25 69 VAL A C 1
ATOM 538 O O . VAL A 1 69 ? 25.207 -2.205 15.987 1.00 56.25 69 VAL A O 1
ATOM 541 N N . ARG A 1 70 ? 25.383 -2.368 13.753 1.00 49.06 70 ARG A N 1
ATOM 542 C CA . ARG A 1 70 ? 26.613 -3.165 13.808 1.00 49.06 70 ARG A CA 1
ATOM 543 C C . ARG A 1 70 ? 27.690 -2.220 14.332 1.00 49.06 70 ARG A C 1
ATOM 545 O O . ARG A 1 70 ? 28.171 -1.371 13.584 1.00 49.06 70 ARG A O 1
ATOM 552 N N . ARG A 1 71 ? 28.046 -2.342 15.616 1.00 50.06 71 ARG A N 1
ATOM 553 C CA . ARG A 1 71 ? 29.283 -1.764 16.147 1.00 50.06 71 ARG A CA 1
ATOM 554 C C . ARG A 1 71 ? 30.414 -2.318 15.287 1.00 50.06 71 ARG A C 1
ATOM 556 O O . ARG A 1 71 ? 30.678 -3.518 15.320 1.00 50.06 71 ARG A O 1
ATOM 563 N N . LYS A 1 72 ? 31.020 -1.456 14.473 1.00 46.28 72 LYS A N 1
ATOM 564 C CA . LYS A 1 72 ? 32.330 -1.737 13.895 1.00 46.28 72 LYS A CA 1
ATOM 565 C C . LYS A 1 72 ? 33.307 -1.790 15.069 1.00 46.28 72 LYS A C 1
ATOM 567 O O . LYS A 1 72 ? 33.349 -0.841 15.853 1.00 46.28 72 LYS A O 1
ATOM 572 N N . GLY A 1 73 ? 33.962 -2.938 15.229 1.00 47.50 73 GLY A N 1
ATOM 573 C CA . GLY A 1 73 ? 35.220 -3.022 15.965 1.00 47.50 73 GLY A CA 1
ATOM 574 C C . GLY A 1 73 ? 36.336 -2.343 15.190 1.00 47.50 73 GLY A C 1
ATOM 575 O O . GLY A 1 73 ? 36.132 -2.083 13.978 1.00 47.50 73 GLY A O 1
#

Nearest PDB structures (foldseek):
  2oqt-assembly6_A  TM=8.184E-01  e=3.009E-02  Streptococcus pyogenes serotype M1
  2oqt-assembly3_C  TM=7.862E-01  e=3.842E-02  Streptococcus pyogenes serotype M1

Solvent-accessible surface area (backbone atoms only — not comparable to full-atom values): 4699 Å² total; per-residue (Å²): 107,70,70,59,53,39,59,76,56,57,69,71,84,78,95,79,85,55,96,46,71,67,50,45,50,47,60,51,43,53,42,34,36,77,64,66,77,48,62,87,64,50,55,60,53,51,52,54,48,35,76,73,64,38,70,77,55,54,58,65,74,77,38,78,88,75,60,80,79,78,78,78,127